Protein AF-A0A7V5PFH2-F1 (afdb_monomer_lite)

Sequence (153 aa):
MRHPNLPALLILLGTLFLPAIGQTENAPPTTELFLAKSLGIWRQGERFGYFQAFVWREGLEHA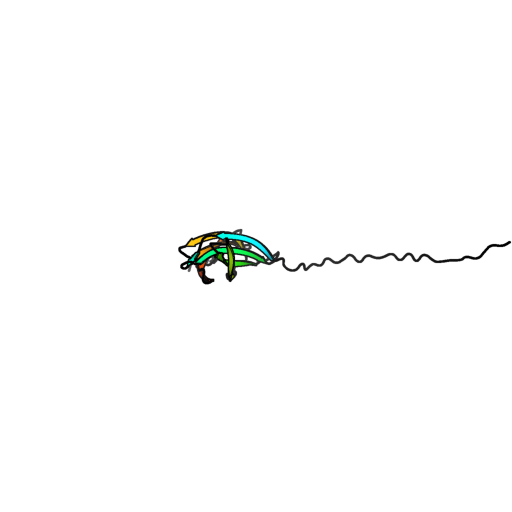RDRVEVHILEADAKTGERRLLRRVALPTPDIRGYVQDMDLRMIGNRLFLALDIEMKAMDGAVLREAWLIGPDGRKVRIQEARYRDLGELP

Secondary structure (DSSP, 8-state):
------------------------------EEEEEEEEEEEEEETTEEEEEEEEEEEE-SSS-EEEEEEEEEEE-TTT--EEEEEEEEEPPPSSSEEEEEEEEEEETTEEEEEEEEEETTTTT-EEEEEEEE-TT--EEEEE------TT---

pLDDT: mean 78.74, std 19.97, range [37.97, 97.62]

Radius of gyration: 29.16 Å; chains: 1; bounding box: 89×74×64 Å

Structure (mmCIF, N/CA/C/O backbone):
data_AF-A0A7V5PFH2-F1
#
_entry.id   AF-A0A7V5PFH2-F1
#
loop_
_atom_site.group_PDB
_atom_site.id
_atom_site.type_symbol
_atom_site.label_atom_id
_atom_site.label_alt_id
_atom_site.label_comp_id
_atom_site.label_asym_id
_atom_site.label_entity_id
_atom_site.label_seq_id
_atom_site.pdbx_PDB_ins_code
_atom_site.Cartn_x
_atom_site.Cartn_y
_atom_site.Cartn_z
_atom_site.occupancy
_atom_site.B_iso_or_equiv
_atom_site.auth_seq_id
_atom_site.auth_comp_id
_atom_site.auth_asym_id
_atom_site.auth_atom_id
_atom_site.pdbx_PDB_model_num
ATOM 1 N N . MET A 1 1 ? 72.276 56.513 31.431 1.00 39.34 1 MET A N 1
ATOM 2 C CA . MET A 1 1 ? 73.384 56.123 30.533 1.00 39.34 1 MET A CA 1
ATOM 3 C C . MET A 1 1 ? 73.041 54.785 29.889 1.00 39.34 1 MET A C 1
ATOM 5 O O . MET A 1 1 ? 72.757 53.858 30.627 1.00 39.34 1 MET A O 1
ATOM 9 N N . ARG A 1 2 ? 73.101 54.735 28.548 1.00 40.69 2 ARG A N 1
ATOM 10 C CA . ARG A 1 2 ? 73.248 53.553 27.668 1.00 40.69 2 ARG A CA 1
ATOM 11 C C . ARG A 1 2 ? 72.093 52.524 27.594 1.00 40.69 2 ARG A C 1
ATOM 13 O O . ARG A 1 2 ? 72.005 51.606 28.394 1.00 40.69 2 ARG A O 1
ATOM 20 N N . HIS A 1 3 ? 71.296 52.639 26.523 1.00 41.22 3 HIS A N 1
ATOM 21 C CA . HIS A 1 3 ? 70.891 51.496 25.675 1.00 41.22 3 HIS A CA 1
ATOM 22 C C . HIS A 1 3 ? 72.150 50.824 25.060 1.00 41.22 3 HIS A C 1
ATOM 24 O O . HIS A 1 3 ? 73.205 51.467 25.118 1.00 41.22 3 HIS A O 1
ATOM 30 N N . PRO A 1 4 ? 72.101 49.654 24.374 1.00 61.88 4 PRO A N 1
ATOM 31 C CA . PRO A 1 4 ? 70.964 48.794 23.986 1.00 61.88 4 PRO A CA 1
ATOM 32 C C . PRO A 1 4 ? 71.233 47.283 24.232 1.00 61.88 4 PRO A C 1
ATOM 34 O O . PRO A 1 4 ? 72.287 46.911 24.733 1.00 61.88 4 PRO A O 1
ATOM 37 N N . ASN A 1 5 ? 70.280 46.411 23.879 1.00 38.00 5 ASN A N 1
ATOM 38 C CA . ASN A 1 5 ? 70.502 45.249 22.994 1.00 38.00 5 ASN A CA 1
ATOM 39 C C . ASN A 1 5 ? 69.211 44.417 22.881 1.00 38.00 5 ASN A C 1
ATOM 41 O O . ASN A 1 5 ? 68.867 43.641 23.765 1.00 38.00 5 ASN A O 1
ATOM 45 N N . LEU A 1 6 ? 68.512 44.591 21.759 1.00 48.72 6 LEU A N 1
ATOM 46 C CA . LEU A 1 6 ? 67.734 43.536 21.100 1.00 48.72 6 LEU A CA 1
ATOM 47 C C . LEU A 1 6 ? 68.679 42.861 20.090 1.00 48.72 6 LEU A C 1
ATOM 49 O O . LEU A 1 6 ? 69.570 43.540 19.570 1.00 48.72 6 LEU A O 1
ATOM 53 N N . PRO A 1 7 ? 68.484 41.572 19.766 1.00 49.62 7 PRO A N 1
ATOM 54 C CA . PRO A 1 7 ? 67.811 41.349 18.488 1.00 49.62 7 PRO A CA 1
ATOM 55 C C . PRO A 1 7 ? 66.889 40.119 18.412 1.00 49.62 7 PRO A C 1
ATOM 57 O O . PRO A 1 7 ? 67.052 39.125 19.110 1.00 49.62 7 PRO A O 1
ATOM 60 N N . ALA A 1 8 ? 65.993 40.227 17.428 1.00 43.22 8 ALA A N 1
ATOM 61 C CA . ALA A 1 8 ? 65.495 39.171 16.550 1.00 43.22 8 ALA A CA 1
ATOM 62 C C . ALA A 1 8 ? 64.621 38.061 17.157 1.00 43.22 8 ALA A C 1
ATOM 64 O O . ALA A 1 8 ? 65.104 37.002 17.545 1.00 43.22 8 ALA A O 1
ATOM 65 N N . LEU A 1 9 ? 63.300 38.239 17.042 1.00 38.44 9 LEU A N 1
ATOM 66 C CA . LEU A 1 9 ? 62.398 37.109 16.831 1.00 38.44 9 LEU A CA 1
ATOM 67 C C . LEU A 1 9 ? 61.890 37.156 15.385 1.00 38.44 9 LEU A C 1
ATOM 69 O O . LEU A 1 9 ? 61.158 38.062 14.988 1.00 38.44 9 LEU A O 1
ATOM 73 N N . LEU A 1 10 ? 62.370 36.196 14.599 1.00 41.38 10 LEU A N 1
ATOM 74 C CA . LEU A 1 10 ? 62.018 35.940 13.208 1.00 41.38 10 LEU A CA 1
ATOM 75 C C . LEU A 1 10 ? 60.535 35.534 13.125 1.00 41.38 10 LEU A C 1
ATOM 77 O O . LEU A 1 10 ? 60.130 34.548 13.737 1.00 41.38 10 LEU A O 1
ATOM 81 N N . ILE A 1 11 ? 59.732 36.267 12.353 1.00 47.69 11 ILE A N 1
ATOM 82 C CA . ILE A 1 11 ? 58.366 35.861 12.005 1.00 47.69 11 ILE A CA 1
ATOM 83 C C . ILE A 1 11 ? 58.472 34.837 10.872 1.00 47.69 11 ILE A C 1
ATOM 85 O O . ILE A 1 11 ? 58.832 35.176 9.745 1.00 47.69 11 ILE A O 1
ATOM 89 N N . LEU A 1 12 ? 58.184 33.573 11.180 1.00 40.78 12 LEU A N 1
ATOM 90 C CA . LEU A 1 12 ? 58.032 32.512 10.189 1.00 40.78 12 LEU A CA 1
ATOM 91 C C . LEU A 1 12 ? 56.709 32.721 9.435 1.00 40.78 12 LEU A C 1
ATOM 93 O O . LEU A 1 12 ? 55.626 32.510 9.979 1.00 40.78 12 LEU A O 1
ATOM 97 N N . LEU A 1 13 ? 56.810 33.131 8.169 1.00 46.53 13 LEU A N 1
ATOM 98 C CA . LEU A 1 13 ? 55.741 33.010 7.179 1.00 46.53 13 LEU A CA 1
ATOM 99 C C . LEU A 1 13 ? 55.519 31.521 6.880 1.00 46.53 13 LEU A C 1
ATOM 101 O O . LEU A 1 13 ? 56.216 30.923 6.064 1.00 46.53 13 LEU A O 1
ATOM 105 N N . GLY A 1 14 ? 54.547 30.919 7.560 1.00 37.97 14 GLY A N 1
ATOM 106 C CA . GLY A 1 14 ? 53.978 29.631 7.183 1.00 37.97 14 GLY A CA 1
ATOM 107 C C . GLY A 1 14 ? 52.763 29.849 6.291 1.00 37.97 14 GLY A C 1
ATOM 108 O O . GLY A 1 14 ? 51.662 30.069 6.788 1.00 37.97 14 GLY A O 1
ATOM 109 N N . THR A 1 15 ? 52.952 29.797 4.974 1.00 47.81 15 THR A N 1
ATOM 110 C CA . THR A 1 15 ? 51.871 29.607 3.998 1.00 47.81 15 THR A CA 1
ATOM 111 C C . THR A 1 15 ? 51.122 28.319 4.327 1.00 47.81 15 THR A C 1
ATOM 113 O O . THR A 1 15 ? 51.610 27.223 4.052 1.00 47.81 15 THR A O 1
ATOM 116 N N . LEU A 1 16 ? 49.931 28.442 4.912 1.00 41.81 16 LEU A N 1
ATOM 117 C CA . LEU A 1 16 ? 48.981 27.341 4.997 1.00 41.81 16 LEU A CA 1
ATOM 118 C C . LEU A 1 16 ? 48.402 27.107 3.599 1.00 41.81 16 LEU A C 1
ATOM 120 O O . LEU A 1 16 ? 47.464 27.774 3.168 1.00 41.81 16 LEU A O 1
ATOM 124 N N . PHE A 1 17 ? 48.994 26.149 2.889 1.00 46.53 17 PHE A N 1
ATOM 125 C CA . PHE A 1 17 ? 48.300 25.388 1.860 1.00 46.53 17 PHE A CA 1
ATOM 126 C C . PHE A 1 17 ? 47.065 24.758 2.515 1.00 46.53 17 PHE A C 1
ATOM 128 O O . PHE A 1 17 ? 47.184 23.818 3.297 1.00 46.53 17 PHE A O 1
ATOM 135 N N . LEU A 1 18 ? 45.879 25.288 2.221 1.00 43.66 18 LEU A N 1
ATOM 136 C CA . LEU A 1 18 ? 44.641 24.545 2.418 1.00 43.66 18 LEU A CA 1
ATOM 137 C C . LEU A 1 18 ? 44.608 23.464 1.328 1.00 43.66 18 LEU A C 1
ATOM 139 O O . LEU A 1 18 ? 44.549 23.823 0.149 1.00 43.66 18 LEU A O 1
ATOM 143 N N . PRO A 1 19 ? 44.666 22.160 1.655 1.00 41.00 19 PRO A N 1
ATOM 144 C CA . PRO A 1 19 ? 44.291 21.159 0.675 1.00 41.00 19 PRO A CA 1
ATOM 145 C C . PRO A 1 19 ? 42.816 21.396 0.345 1.00 41.00 19 PRO A C 1
ATOM 147 O O . PRO A 1 19 ? 41.989 21.547 1.247 1.00 41.00 19 PRO A O 1
ATOM 150 N N . ALA A 1 20 ? 42.501 21.474 -0.949 1.00 49.53 20 ALA A N 1
ATOM 151 C CA . ALA A 1 20 ? 41.131 21.439 -1.428 1.00 49.53 20 ALA A CA 1
ATOM 152 C C . ALA A 1 20 ? 40.447 20.226 -0.785 1.00 49.53 20 ALA A C 1
ATOM 154 O O . ALA A 1 20 ? 40.832 19.082 -1.031 1.00 49.53 20 ALA A O 1
ATOM 155 N N . ILE A 1 21 ? 39.499 20.495 0.114 1.00 52.44 21 ILE A N 1
ATOM 156 C CA . ILE A 1 21 ? 38.689 19.461 0.748 1.00 52.44 21 ILE A CA 1
ATOM 157 C C . ILE A 1 21 ? 37.972 18.738 -0.385 1.00 52.44 21 ILE A C 1
ATOM 159 O O . ILE A 1 21 ? 37.351 19.366 -1.243 1.00 52.44 21 ILE A O 1
ATOM 163 N N . GLY A 1 22 ? 38.187 17.426 -0.416 1.00 39.72 22 GLY A N 1
ATOM 164 C CA . GLY A 1 22 ? 37.890 16.570 -1.545 1.00 39.72 22 GLY A CA 1
ATOM 165 C C . GLY A 1 22 ? 36.451 16.673 -2.024 1.00 39.72 22 GLY A C 1
ATOM 166 O O . GLY A 1 22 ? 35.514 16.860 -1.249 1.00 39.72 22 GLY A O 1
ATOM 167 N N . GLN A 1 23 ? 36.288 16.454 -3.324 1.00 43.59 23 GLN A N 1
ATOM 168 C CA . GLN A 1 23 ? 35.058 15.874 -3.828 1.00 43.59 23 GLN A CA 1
ATOM 169 C C . GLN A 1 23 ? 34.909 14.499 -3.174 1.00 43.59 23 GLN A C 1
ATOM 171 O O . GLN A 1 23 ? 35.478 13.509 -3.625 1.00 43.59 23 GLN A O 1
ATOM 176 N N . THR A 1 24 ? 34.164 14.434 -2.076 1.00 40.84 24 THR A N 1
ATOM 177 C CA . THR A 1 24 ? 33.522 13.196 -1.654 1.00 40.84 24 THR A CA 1
ATOM 178 C C . THR A 1 24 ? 32.378 12.912 -2.626 1.00 40.84 24 THR A C 1
ATOM 180 O O . THR A 1 24 ? 31.203 13.095 -2.316 1.00 40.84 24 THR A O 1
ATOM 183 N N . GLU A 1 25 ? 32.724 12.451 -3.830 1.00 52.44 25 GLU A N 1
ATOM 184 C CA . GLU A 1 25 ? 31.852 11.548 -4.577 1.00 52.44 25 GLU A CA 1
ATOM 185 C C . GLU A 1 25 ? 31.695 10.297 -3.719 1.00 52.44 25 GLU A C 1
ATOM 187 O O . GLU A 1 25 ? 32.605 9.479 -3.639 1.00 52.44 25 GLU A O 1
ATOM 192 N N . ASN A 1 26 ? 30.612 10.265 -2.947 1.00 52.03 26 ASN A N 1
ATOM 193 C CA . ASN A 1 26 ? 29.901 9.108 -2.397 1.00 52.03 26 ASN A CA 1
ATOM 194 C C . ASN A 1 26 ? 29.022 9.624 -1.251 1.00 52.03 26 ASN A C 1
ATOM 196 O O . ASN A 1 26 ? 29.158 9.220 -0.094 1.00 52.03 26 ASN A O 1
ATOM 200 N N . ALA A 1 27 ? 28.119 10.561 -1.562 1.00 43.94 27 ALA A N 1
ATOM 201 C CA . ALA A 1 27 ? 26.959 10.741 -0.702 1.00 43.94 27 ALA A CA 1
ATOM 202 C C . ALA A 1 27 ? 26.227 9.385 -0.654 1.00 43.94 27 ALA A C 1
ATOM 204 O O . ALA A 1 27 ? 26.034 8.776 -1.712 1.00 43.94 27 ALA A O 1
ATOM 205 N N . PRO A 1 28 ? 25.869 8.862 0.533 1.00 50.72 28 PRO A N 1
ATOM 206 C CA . PRO A 1 28 ? 25.109 7.622 0.610 1.00 50.72 28 PRO A CA 1
ATOM 207 C C . PRO A 1 28 ? 23.823 7.781 -0.210 1.00 50.72 28 PRO A C 1
ATOM 209 O O . PRO A 1 28 ? 23.274 8.887 -0.236 1.00 50.72 28 PRO A O 1
ATOM 212 N N . PRO A 1 29 ? 23.331 6.722 -0.877 1.00 57.09 29 PRO A N 1
ATOM 213 C CA . PRO A 1 29 ? 22.090 6.805 -1.634 1.00 57.09 29 PRO A CA 1
ATOM 214 C C . PRO A 1 29 ? 20.989 7.328 -0.712 1.00 57.09 29 PRO A C 1
ATOM 216 O O . PRO A 1 29 ? 20.615 6.689 0.275 1.00 57.09 29 PRO A O 1
ATOM 219 N N . THR A 1 30 ? 20.510 8.535 -0.998 1.00 68.19 30 THR A N 1
ATOM 220 C CA . THR A 1 30 ? 19.458 9.176 -0.220 1.00 68.19 30 THR A CA 1
ATOM 221 C C . THR A 1 30 ? 18.170 8.401 -0.451 1.00 68.19 30 THR A C 1
ATOM 223 O O . THR A 1 30 ? 17.708 8.274 -1.582 1.00 68.19 30 THR A O 1
ATOM 226 N N . THR A 1 31 ? 17.619 7.831 0.622 1.00 78.94 31 THR A N 1
ATOM 227 C CA . THR A 1 31 ? 16.257 7.293 0.608 1.00 78.94 31 THR A CA 1
ATOM 228 C C . THR A 1 31 ? 15.307 8.445 0.882 1.00 78.94 31 THR A C 1
ATOM 230 O O . THR A 1 31 ? 15.324 9.007 1.977 1.00 78.94 31 THR A O 1
ATOM 233 N N . GLU A 1 32 ? 14.488 8.799 -0.099 1.00 85.62 32 GLU A N 1
ATOM 234 C CA . GLU A 1 32 ? 13.538 9.905 0.009 1.00 85.62 32 GLU A CA 1
ATOM 235 C C . GLU A 1 32 ? 12.102 9.377 -0.009 1.00 85.62 32 GLU A C 1
ATOM 237 O O . GLU A 1 32 ? 11.772 8.462 -0.769 1.00 85.62 32 GLU A O 1
ATOM 242 N N . LEU A 1 33 ? 11.233 9.937 0.838 1.00 87.94 33 LEU A N 1
ATOM 243 C CA . LEU A 1 33 ? 9.799 9.682 0.738 1.00 87.94 33 LEU A CA 1
ATOM 244 C C . LEU A 1 33 ? 9.265 10.412 -0.495 1.00 87.94 33 LEU A C 1
ATOM 246 O O . LEU A 1 33 ? 9.158 11.633 -0.485 1.00 87.94 33 LEU A O 1
ATOM 250 N N . PHE A 1 34 ? 8.901 9.661 -1.528 1.00 88.69 34 PHE A N 1
ATOM 251 C CA . PHE A 1 34 ? 8.444 10.225 -2.793 1.00 88.69 34 PHE A CA 1
ATOM 252 C C . PHE A 1 34 ? 6.929 10.463 -2.802 1.00 88.69 34 PHE A C 1
ATOM 254 O O . PHE A 1 34 ? 6.467 11.550 -3.137 1.00 88.69 34 PHE A O 1
ATOM 261 N N . LEU A 1 35 ? 6.140 9.463 -2.398 1.00 90.69 35 LEU A N 1
ATOM 262 C CA . LEU A 1 35 ? 4.681 9.575 -2.333 1.00 90.69 35 LEU A CA 1
ATOM 263 C C . LEU A 1 35 ? 4.145 8.955 -1.046 1.00 90.69 35 LEU A C 1
ATOM 265 O O . LEU A 1 35 ? 4.586 7.888 -0.621 1.00 90.69 35 LEU A O 1
ATOM 269 N N . ALA A 1 36 ? 3.131 9.591 -0.465 1.00 94.75 36 ALA A N 1
ATOM 270 C CA . ALA A 1 36 ? 2.381 9.055 0.661 1.00 94.75 36 ALA A CA 1
ATOM 271 C C . ALA A 1 36 ? 0.886 9.320 0.472 1.00 94.75 36 ALA A C 1
ATOM 273 O O . ALA A 1 36 ? 0.478 10.461 0.252 1.00 94.75 36 ALA A O 1
ATOM 274 N N . LYS A 1 37 ? 0.058 8.278 0.582 1.00 94.50 37 LYS A N 1
ATOM 275 C CA . LYS A 1 37 ? -1.406 8.406 0.582 1.00 94.50 37 LYS A CA 1
ATOM 276 C C . LYS A 1 37 ? -2.003 7.601 1.730 1.00 94.50 37 LYS A C 1
ATOM 278 O O . LYS A 1 37 ? -1.555 6.503 2.045 1.00 94.50 37 LYS A O 1
ATOM 283 N N . SER A 1 38 ? -3.033 8.152 2.361 1.00 92.44 38 SER A N 1
ATOM 284 C CA . SER A 1 38 ? -3.806 7.484 3.409 1.00 92.44 38 SER A CA 1
ATOM 285 C C . SER A 1 38 ? -5.212 7.245 2.894 1.00 92.44 38 SER A C 1
ATOM 287 O O . SER A 1 38 ? -5.802 8.152 2.310 1.00 92.44 38 SER A O 1
ATOM 289 N N . LEU A 1 39 ? -5.776 6.064 3.145 1.00 87.19 39 LEU A N 1
ATOM 290 C CA . LEU A 1 39 ? -7.155 5.796 2.762 1.00 87.19 39 LEU A CA 1
ATOM 291 C C . LEU A 1 39 ? -7.890 4.884 3.735 1.00 87.19 39 LEU A C 1
ATOM 293 O O . LEU A 1 39 ? -7.375 3.851 4.163 1.00 87.19 39 LEU A O 1
ATOM 297 N N . GLY A 1 40 ? -9.163 5.243 3.922 1.00 77.94 40 GLY A N 1
ATOM 298 C CA . GLY A 1 40 ? -10.234 4.308 4.230 1.00 77.94 40 GLY A CA 1
ATOM 299 C C . GLY A 1 40 ? -10.250 3.848 5.675 1.00 77.94 40 GLY A C 1
ATOM 300 O O . GLY A 1 40 ? -9.274 3.994 6.402 1.00 77.94 40 GLY A O 1
ATOM 301 N N . ILE A 1 41 ? -11.388 3.290 6.079 1.00 87.75 41 ILE A N 1
ATOM 302 C CA . ILE A 1 41 ? -11.546 2.677 7.392 1.00 87.75 41 ILE A CA 1
ATOM 303 C C . ILE A 1 41 ? -11.693 1.171 7.192 1.00 87.75 41 ILE A C 1
ATOM 305 O O . ILE A 1 41 ? -12.665 0.732 6.577 1.00 87.75 41 ILE A O 1
ATOM 309 N N . TRP A 1 42 ? -10.758 0.378 7.712 1.00 94.69 42 TRP A N 1
ATOM 310 C CA . TRP A 1 42 ? -10.989 -1.053 7.916 1.00 94.69 42 TRP A CA 1
ATOM 311 C C . TRP A 1 42 ? -11.697 -1.269 9.256 1.00 94.69 42 TRP A C 1
ATOM 313 O O . TRP A 1 42 ? -11.510 -0.488 10.186 1.00 94.69 42 TRP A O 1
ATOM 323 N N . ARG A 1 43 ? -12.523 -2.314 9.363 1.00 94.00 43 ARG A N 1
ATOM 324 C CA . ARG A 1 43 ? -13.277 -2.679 10.575 1.00 94.00 43 ARG A CA 1
ATOM 325 C C . ARG A 1 43 ? -13.215 -4.182 10.848 1.00 94.00 43 ARG A C 1
ATOM 327 O O . ARG A 1 43 ? -13.355 -4.985 9.931 1.00 94.00 43 ARG A O 1
ATOM 334 N N . GLN A 1 44 ? -13.020 -4.580 12.100 1.00 92.31 44 GLN A N 1
ATOM 335 C CA . GLN A 1 44 ? -13.036 -5.970 12.567 1.00 92.31 44 GLN A CA 1
ATOM 336 C C . GLN A 1 44 ? -13.683 -6.038 13.955 1.00 92.31 44 GLN A C 1
ATOM 338 O O . GLN A 1 44 ? -13.018 -5.835 14.973 1.00 92.31 44 GLN A O 1
ATOM 343 N N . GLY A 1 45 ? -14.991 -6.307 13.991 1.00 90.44 45 GLY A N 1
ATOM 344 C CA . GLY A 1 45 ? -15.785 -6.128 15.209 1.00 90.44 45 GLY A CA 1
ATOM 345 C C . GLY A 1 45 ? -15.739 -4.664 15.653 1.00 90.44 45 GLY A C 1
ATOM 346 O O . GLY A 1 45 ? -15.926 -3.770 14.830 1.00 90.44 45 GLY A O 1
ATOM 347 N N . GLU A 1 46 ? -15.403 -4.433 16.920 1.00 90.75 46 GLU A N 1
ATOM 348 C CA . GLU A 1 46 ? -15.246 -3.092 17.509 1.00 90.75 46 GLU A CA 1
ATOM 349 C C . GLU A 1 46 ? -13.943 -2.381 17.102 1.00 90.75 46 GLU A C 1
ATOM 351 O O . GLU A 1 46 ? -13.756 -1.196 17.369 1.00 90.75 46 GLU A O 1
ATOM 356 N N . ARG A 1 47 ? -13.009 -3.096 16.465 1.00 92.56 47 ARG A N 1
ATOM 357 C CA . ARG A 1 47 ? -11.711 -2.543 16.065 1.00 92.56 47 ARG A CA 1
ATOM 358 C C . ARG A 1 47 ? -11.831 -1.881 14.705 1.00 92.56 47 ARG A C 1
ATOM 360 O O . ARG A 1 47 ? -12.439 -2.441 13.792 1.00 92.56 47 ARG A O 1
ATOM 367 N N . PHE A 1 48 ? -11.193 -0.733 14.532 1.00 94.75 48 PHE A N 1
ATOM 368 C CA . PHE A 1 48 ? -11.118 -0.068 13.240 1.00 94.75 48 PHE A CA 1
ATOM 369 C C . PHE A 1 48 ? -9.795 0.665 13.076 1.00 94.75 48 PHE A 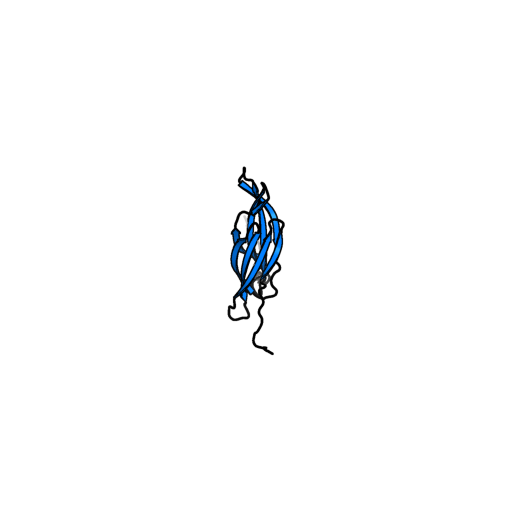C 1
ATOM 371 O O . PHE A 1 48 ? -9.042 0.868 14.031 1.00 94.75 48 PHE A O 1
ATOM 378 N N . GLY A 1 49 ? -9.511 1.078 11.851 1.00 95.25 49 GLY A N 1
ATOM 379 C CA . GLY A 1 49 ? -8.297 1.815 11.583 1.00 95.25 49 GLY A CA 1
ATOM 380 C C . GLY A 1 49 ? -8.122 2.157 10.119 1.00 95.25 49 GLY A C 1
ATOM 381 O O . GLY A 1 49 ? -9.069 2.076 9.346 1.00 95.25 49 GLY A O 1
ATOM 382 N N . TYR A 1 50 ? -6.907 2.540 9.747 1.00 95.62 50 TYR A N 1
ATOM 383 C CA . TYR A 1 50 ? -6.593 3.113 8.443 1.00 95.62 50 TYR A CA 1
ATOM 384 C C . TYR A 1 50 ? -5.459 2.356 7.764 1.00 95.62 50 TYR A C 1
ATOM 386 O O . TYR A 1 50 ? -4.644 1.701 8.424 1.00 95.62 50 TYR A O 1
ATOM 394 N N . PHE A 1 51 ? -5.381 2.501 6.445 1.00 96.88 51 PHE A N 1
ATOM 395 C CA . PHE A 1 51 ? -4.186 2.156 5.692 1.00 96.88 51 PHE A CA 1
ATOM 396 C C . PHE A 1 51 ? -3.445 3.421 5.261 1.00 96.88 51 PHE A C 1
ATOM 398 O O . PHE A 1 51 ? -4.064 4.416 4.873 1.00 96.88 51 PHE A O 1
ATOM 405 N N . GLN A 1 52 ? -2.118 3.364 5.292 1.00 97.00 52 GLN A N 1
ATOM 406 C CA . GLN A 1 52 ? -1.237 4.375 4.714 1.00 97.00 52 GLN A CA 1
ATOM 407 C C . GLN A 1 52 ? -0.240 3.690 3.791 1.00 97.00 52 GLN A C 1
ATOM 409 O O . GLN A 1 52 ? 0.428 2.756 4.213 1.00 97.00 52 GLN A O 1
ATOM 414 N N . ALA A 1 53 ? -0.154 4.121 2.542 1.00 96.06 53 ALA A N 1
ATOM 415 C CA . ALA A 1 53 ? 0.808 3.623 1.573 1.00 96.06 53 ALA A CA 1
ATOM 416 C C . ALA A 1 53 ? 1.906 4.666 1.359 1.00 96.06 53 ALA A C 1
ATOM 418 O O . ALA A 1 53 ? 1.621 5.857 1.216 1.00 96.06 53 ALA A O 1
ATOM 419 N N . PHE A 1 54 ? 3.148 4.200 1.328 1.00 95.31 54 PHE A N 1
ATOM 420 C CA . PHE A 1 54 ? 4.353 4.994 1.159 1.00 95.31 54 PHE A CA 1
ATOM 421 C C . PHE A 1 54 ? 5.171 4.426 0.010 1.00 95.31 54 PHE A C 1
ATOM 423 O O . PHE A 1 54 ? 5.346 3.211 -0.092 1.00 95.31 54 PHE A O 1
ATOM 430 N N . VAL A 1 55 ? 5.707 5.311 -0.817 1.00 92.88 55 VAL A N 1
ATOM 431 C CA . VAL A 1 55 ? 6.687 4.993 -1.848 1.00 92.88 55 VAL A CA 1
ATOM 432 C C . VAL A 1 55 ? 7.967 5.727 -1.493 1.00 92.88 55 VAL A C 1
ATOM 434 O O . VAL A 1 55 ? 7.985 6.954 -1.409 1.00 92.88 55 VAL A O 1
ATOM 437 N N . TRP A 1 56 ? 9.027 4.962 -1.281 1.00 90.94 56 TRP A N 1
ATOM 438 C CA . TRP A 1 56 ? 10.365 5.458 -1.003 1.00 90.94 56 TRP A CA 1
ATOM 439 C C . TRP A 1 56 ? 11.218 5.287 -2.248 1.00 90.94 56 TRP A C 1
ATOM 441 O O . TRP A 1 56 ? 11.280 4.184 -2.786 1.00 90.94 56 TRP A O 1
ATOM 451 N N . ARG A 1 57 ? 11.887 6.349 -2.683 1.00 87.19 57 ARG A N 1
ATOM 452 C CA . ARG A 1 57 ? 12.848 6.286 -3.780 1.00 87.19 57 ARG A CA 1
ATOM 453 C C . ARG A 1 57 ? 14.236 6.027 -3.220 1.00 87.19 57 ARG A C 1
ATOM 455 O O . ARG A 1 57 ? 14.700 6.782 -2.367 1.00 87.19 57 ARG A O 1
ATOM 462 N N . GLU A 1 58 ? 14.881 4.961 -3.680 1.00 80.38 58 GLU A N 1
ATOM 463 C CA . GLU A 1 58 ? 16.227 4.583 -3.244 1.00 80.38 58 GLU A CA 1
ATOM 464 C C . GLU A 1 58 ? 17.242 4.810 -4.378 1.00 80.38 58 GLU A C 1
ATOM 466 O O . GLU A 1 58 ? 17.256 4.051 -5.347 1.00 80.38 58 GLU A O 1
ATOM 471 N N . GLY A 1 59 ? 18.110 5.824 -4.246 1.00 70.25 59 GLY A N 1
ATOM 472 C CA . GLY A 1 59 ? 19.191 6.145 -5.198 1.00 70.25 59 GLY A CA 1
ATOM 473 C C . GLY A 1 59 ? 18.890 7.318 -6.150 1.00 70.25 59 GLY A C 1
ATOM 474 O O . GLY A 1 59 ? 17.772 7.824 -6.186 1.00 70.25 59 GLY A O 1
ATOM 475 N N . LEU A 1 60 ? 19.900 7.756 -6.917 1.00 64.12 60 LEU A N 1
ATOM 476 C CA . LEU A 1 60 ? 19.805 8.880 -7.874 1.00 64.12 60 LEU A CA 1
ATOM 477 C C . LEU A 1 60 ? 19.696 8.417 -9.343 1.00 64.12 60 LEU A C 1
ATOM 479 O O . LEU A 1 60 ? 18.912 8.977 -10.105 1.00 64.12 60 LEU A O 1
ATOM 483 N N . GLU A 1 61 ? 20.414 7.357 -9.729 1.00 53.06 61 GLU A N 1
ATOM 484 C CA . GLU A 1 61 ? 20.369 6.735 -11.061 1.00 53.06 61 GLU A CA 1
ATOM 485 C C . GLU A 1 61 ? 20.121 5.222 -10.914 1.00 53.06 61 GLU A C 1
ATOM 487 O O . GLU A 1 61 ? 20.680 4.582 -10.028 1.00 53.06 61 GLU A O 1
ATOM 492 N N . HIS A 1 62 ? 19.239 4.643 -11.740 1.00 55.78 62 HIS A N 1
ATOM 493 C CA . HIS A 1 62 ? 18.711 3.266 -11.593 1.00 55.78 62 HIS A CA 1
ATOM 494 C C . HIS A 1 62 ? 17.928 2.986 -10.301 1.00 55.78 62 HIS A C 1
ATOM 496 O O . HIS A 1 62 ? 17.817 1.829 -9.881 1.00 55.78 62 HIS A O 1
ATOM 502 N N . ALA A 1 63 ? 17.387 4.033 -9.682 1.00 61.41 63 ALA A N 1
ATOM 503 C CA . ALA A 1 63 ? 16.703 3.921 -8.413 1.00 61.41 63 ALA A CA 1
ATOM 504 C C . ALA A 1 63 ? 15.505 2.965 -8.481 1.00 61.41 63 ALA A C 1
ATOM 506 O O . ALA A 1 63 ? 14.789 2.874 -9.482 1.00 61.41 63 ALA A O 1
ATOM 507 N N . ARG A 1 64 ? 15.347 2.196 -7.403 1.00 73.50 64 ARG A N 1
ATOM 508 C CA . ARG A 1 64 ? 14.231 1.274 -7.209 1.00 73.50 64 ARG A CA 1
ATOM 509 C C . ARG A 1 64 ? 13.289 1.908 -6.206 1.00 73.50 64 ARG A C 1
ATOM 511 O O . ARG A 1 64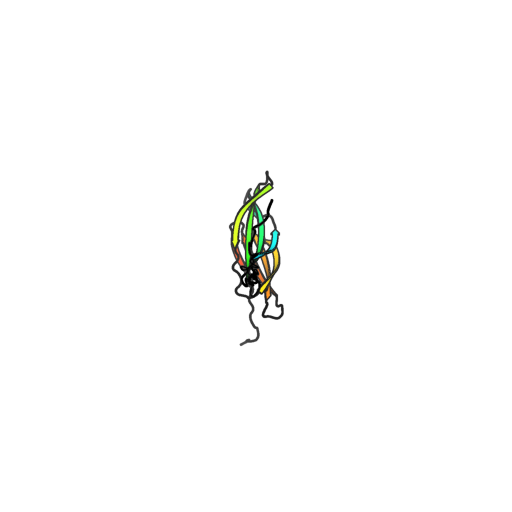 ? 13.712 2.300 -5.120 1.00 73.50 64 ARG A O 1
ATOM 518 N N . ASP A 1 65 ? 12.018 1.992 -6.565 1.00 86.25 65 ASP A N 1
ATOM 519 C CA . ASP A 1 65 ? 11.011 2.439 -5.619 1.00 86.25 65 ASP A CA 1
ATOM 520 C C . ASP A 1 65 ? 10.631 1.271 -4.693 1.00 86.25 65 ASP A C 1
ATOM 522 O O . ASP A 1 65 ? 10.286 0.165 -5.127 1.00 86.25 65 ASP A O 1
ATOM 526 N N . ARG A 1 66 ? 10.711 1.512 -3.385 1.00 89.00 66 ARG A N 1
ATOM 527 C CA . ARG A 1 66 ? 10.250 0.599 -2.340 1.00 89.00 66 ARG A CA 1
ATOM 528 C C . ARG A 1 66 ? 8.876 1.042 -1.871 1.00 89.00 66 ARG A C 1
ATOM 530 O O . ARG A 1 66 ? 8.714 2.152 -1.367 1.00 89.00 66 ARG A O 1
ATOM 537 N N . VAL A 1 67 ? 7.896 0.149 -1.965 1.00 92.25 67 VAL A N 1
ATOM 538 C CA . VAL A 1 67 ? 6.523 0.440 -1.542 1.00 92.25 67 VAL A CA 1
ATOM 539 C C . VAL A 1 67 ? 6.215 -0.256 -0.224 1.00 92.25 67 VAL A C 1
ATOM 541 O O . VAL A 1 67 ? 6.453 -1.452 -0.058 1.00 92.25 67 VAL A O 1
ATOM 544 N N . GLU A 1 68 ? 5.668 0.492 0.725 1.00 95.31 68 GLU A N 1
ATOM 545 C CA . GLU A 1 68 ? 5.300 -0.005 2.045 1.00 95.31 68 GLU A CA 1
ATOM 546 C C . GLU A 1 68 ? 3.889 0.445 2.414 1.00 95.31 68 GLU A C 1
ATOM 548 O O . GLU A 1 68 ? 3.530 1.605 2.240 1.00 95.31 68 GLU A O 1
ATOM 553 N N . VAL A 1 69 ? 3.089 -0.465 2.965 1.00 96.62 69 VAL A N 1
ATOM 554 C CA . VAL A 1 69 ? 1.763 -0.152 3.501 1.00 96.62 69 VAL A CA 1
ATOM 555 C C . VAL A 1 69 ? 1.758 -0.327 5.011 1.00 96.62 69 VAL A C 1
ATOM 557 O O . VAL A 1 69 ? 2.043 -1.404 5.533 1.00 96.62 69 VAL A O 1
ATOM 560 N N . HIS A 1 70 ? 1.423 0.735 5.730 1.00 97.50 70 HIS A N 1
ATOM 561 C CA . HIS A 1 70 ? 1.189 0.726 7.165 1.00 97.50 70 HIS A CA 1
ATOM 562 C C . HIS A 1 70 ? -0.285 0.476 7.437 1.00 97.50 70 HIS A C 1
ATOM 564 O O . HIS A 1 70 ? -1.166 1.116 6.863 1.00 97.50 70 HIS A O 1
ATOM 570 N N . ILE A 1 71 ? -0.536 -0.446 8.355 1.00 97.06 71 ILE A N 1
ATOM 571 C CA . ILE A 1 71 ? -1.861 -0.753 8.876 1.00 97.06 71 ILE A CA 1
ATOM 572 C C . ILE A 1 71 ? -1.910 -0.181 10.283 1.00 97.06 71 ILE A C 1
ATOM 574 O O . ILE A 1 71 ? -1.151 -0.602 11.159 1.00 97.06 71 ILE A O 1
ATOM 578 N N . LEU A 1 72 ? -2.779 0.800 10.485 1.00 96.69 72 LEU A N 1
ATOM 579 C CA . LEU A 1 72 ? -2.916 1.540 11.733 1.00 96.69 72 LEU A CA 1
ATOM 580 C C . LEU A 1 72 ? -4.253 1.198 12.360 1.00 96.69 72 LEU A C 1
ATOM 582 O O . LEU A 1 72 ? -5.254 1.210 11.656 1.00 96.69 72 LEU A O 1
ATOM 586 N N . GLU A 1 73 ? -4.279 0.949 13.659 1.00 96.19 73 GLU A N 1
ATOM 587 C CA . GLU A 1 73 ? -5.495 0.909 14.470 1.00 96.19 73 GLU A CA 1
ATOM 588 C C . GLU A 1 73 ? -5.758 2.287 15.059 1.00 96.19 73 GLU A C 1
ATOM 590 O O . GLU A 1 73 ? -4.814 2.991 15.420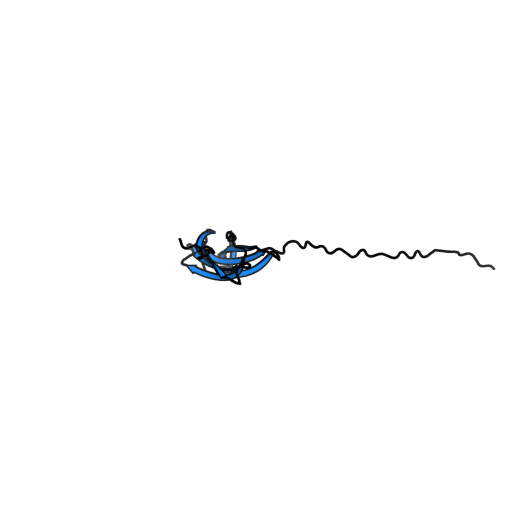 1.00 96.19 73 GLU A O 1
ATOM 595 N N . ALA A 1 74 ? -7.026 2.664 15.151 1.00 94.75 74 ALA A N 1
ATOM 596 C CA . ALA A 1 74 ? -7.442 3.912 15.759 1.00 94.75 74 ALA A CA 1
ATOM 597 C C . ALA A 1 74 ? -8.219 3.645 17.045 1.00 94.75 74 ALA A C 1
ATOM 599 O O . ALA A 1 74 ? -9.101 2.787 17.083 1.00 94.75 74 ALA A O 1
ATOM 600 N N . ASP A 1 75 ? -7.906 4.405 18.086 1.00 92.00 75 ASP A N 1
ATOM 601 C CA . ASP A 1 75 ? -8.715 4.444 19.296 1.00 92.00 75 ASP A CA 1
ATOM 602 C C . ASP A 1 75 ? -9.883 5.423 19.087 1.00 92.00 75 ASP A C 1
ATOM 604 O O . ASP A 1 75 ? -9.681 6.601 18.791 1.00 92.00 75 ASP A O 1
ATOM 608 N N . ALA A 1 76 ? -11.125 4.941 19.214 1.00 85.62 76 ALA A N 1
ATOM 609 C CA . ALA A 1 76 ? -12.322 5.770 19.027 1.00 85.62 76 ALA A CA 1
ATOM 610 C C . ALA A 1 76 ? -12.476 6.879 20.077 1.00 85.62 76 ALA A C 1
ATOM 612 O O . ALA A 1 76 ? -13.139 7.878 19.807 1.00 85.62 76 ALA A O 1
ATOM 613 N N . LYS A 1 77 ? -11.929 6.689 21.280 1.00 87.38 77 LYS A N 1
ATOM 614 C CA . LYS A 1 77 ? -12.096 7.599 22.416 1.00 87.38 77 LYS A CA 1
ATOM 615 C C . LYS A 1 77 ? -11.020 8.675 22.428 1.00 87.38 77 LYS A C 1
ATOM 617 O O . LYS A 1 77 ? -11.332 9.826 22.713 1.00 87.38 77 LYS A O 1
ATOM 622 N N . THR A 1 78 ? -9.775 8.304 22.139 1.00 89.06 78 THR A N 1
ATOM 623 C CA . THR A 1 78 ? -8.629 9.227 22.193 1.00 89.06 78 THR A CA 1
ATOM 624 C C . THR A 1 78 ? -8.246 9.783 20.822 1.00 89.06 78 THR A C 1
ATOM 626 O O . THR A 1 78 ? -7.574 10.807 20.744 1.00 89.06 78 THR A O 1
ATOM 629 N N . GLY A 1 79 ? -8.664 9.133 19.730 1.00 83.75 79 GLY A N 1
ATOM 630 C CA . GLY A 1 79 ? -8.246 9.477 18.368 1.00 83.75 79 GLY A CA 1
ATOM 631 C C . GLY A 1 79 ? -6.798 9.086 18.050 1.00 83.75 79 GLY A C 1
ATOM 632 O O . GLY A 1 79 ? -6.325 9.340 16.937 1.00 83.75 79 GLY A O 1
ATOM 633 N N . GLU A 1 80 ? -6.093 8.463 18.998 1.00 91.75 80 GLU A N 1
ATOM 634 C CA . GLU A 1 80 ? -4.722 8.007 18.810 1.00 91.75 80 GLU A CA 1
ATOM 635 C C . GLU A 1 80 ? -4.649 6.898 17.761 1.00 91.75 80 GLU A C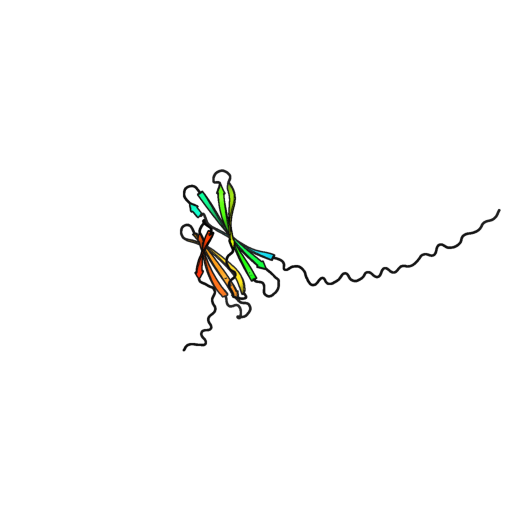 1
ATOM 637 O O . GLU A 1 80 ? -5.562 6.084 17.598 1.00 91.75 80 GLU A O 1
ATOM 642 N N . ARG A 1 81 ? -3.529 6.867 17.035 1.00 93.12 81 ARG A N 1
ATOM 643 C CA . ARG A 1 81 ? -3.265 5.870 15.999 1.00 93.12 81 ARG A CA 1
ATOM 644 C C . ARG A 1 81 ? -2.074 5.023 16.395 1.00 93.12 81 ARG A C 1
ATOM 646 O O . ARG A 1 81 ? -0.986 5.542 16.632 1.00 93.12 81 ARG A O 1
ATOM 653 N N . ARG A 1 82 ? -2.265 3.710 16.392 1.00 95.56 82 ARG A N 1
ATOM 654 C CA . ARG A 1 82 ? -1.226 2.730 16.694 1.00 95.56 82 ARG A CA 1
ATOM 655 C C . ARG A 1 82 ? -0.877 1.936 15.447 1.00 95.56 82 ARG A C 1
ATOM 657 O O . ARG A 1 82 ? -1.742 1.313 14.839 1.00 95.56 82 ARG A O 1
ATOM 664 N N . LEU A 1 83 ? 0.402 1.913 15.085 1.00 96.31 83 LEU A N 1
ATOM 665 C CA . LEU A 1 83 ? 0.895 1.054 14.012 1.00 96.31 83 LEU A CA 1
ATOM 666 C C . LEU A 1 83 ? 0.765 -0.414 14.422 1.00 96.31 83 LEU A C 1
ATOM 668 O O . LEU A 1 83 ? 1.419 -0.860 15.361 1.00 96.31 83 LEU A O 1
ATOM 672 N N . LEU A 1 84 ? -0.067 -1.165 13.702 1.00 96.00 84 LEU A N 1
ATOM 673 C CA . LEU A 1 84 ? -0.194 -2.608 13.880 1.00 96.00 84 LEU A CA 1
ATOM 674 C C . LEU A 1 84 ? 0.867 -3.358 13.084 1.00 96.00 84 LEU A C 1
ATOM 676 O O . LEU A 1 84 ? 1.440 -4.333 13.568 1.00 96.00 84 LEU A O 1
ATOM 680 N N . ARG A 1 85 ? 1.084 -2.945 11.830 1.00 96.19 85 ARG A N 1
ATOM 681 C CA . ARG A 1 85 ? 1.940 -3.681 10.899 1.00 96.19 85 ARG A CA 1
ATOM 682 C C . ARG A 1 85 ? 2.460 -2.797 9.774 1.00 96.19 85 ARG A C 1
ATOM 684 O O . ARG A 1 85 ? 1.752 -1.916 9.295 1.00 96.19 85 ARG A O 1
ATOM 691 N N . ARG A 1 86 ? 3.666 -3.118 9.308 1.00 97.44 86 ARG A N 1
ATOM 692 C CA . ARG A 1 86 ? 4.213 -2.670 8.024 1.00 97.44 86 ARG A CA 1
ATOM 693 C C . ARG A 1 86 ? 4.211 -3.828 7.037 1.00 97.44 86 ARG A C 1
ATOM 695 O O . ARG A 1 86 ? 4.617 -4.940 7.375 1.00 97.44 86 ARG A O 1
ATOM 702 N N . VAL A 1 87 ? 3.730 -3.575 5.831 1.00 96.44 87 VAL A N 1
ATOM 703 C CA . VAL A 1 87 ? 3.660 -4.537 4.737 1.00 96.44 87 VAL A CA 1
ATOM 704 C C . VAL A 1 87 ? 4.488 -3.980 3.591 1.00 96.44 87 VAL A C 1
ATOM 706 O O . VAL A 1 87 ? 4.008 -3.155 2.822 1.00 96.44 87 VAL A O 1
ATOM 709 N N . ALA A 1 88 ? 5.732 -4.436 3.467 1.00 94.62 88 ALA A N 1
ATOM 710 C CA . ALA A 1 88 ? 6.533 -4.155 2.281 1.00 94.62 88 ALA A CA 1
ATOM 711 C C . ALA A 1 88 ? 5.942 -4.908 1.082 1.00 94.62 88 ALA A C 1
ATOM 713 O O . ALA A 1 88 ? 5.654 -6.110 1.183 1.00 94.62 88 ALA A O 1
ATOM 714 N N . LEU A 1 89 ? 5.737 -4.225 -0.038 1.00 91.12 89 LEU A N 1
ATOM 715 C CA . LEU A 1 89 ? 5.382 -4.865 -1.299 1.00 91.12 89 LEU A CA 1
ATOM 716 C C . LEU A 1 89 ? 6.669 -5.220 -2.047 1.00 91.12 89 LEU A C 1
ATOM 718 O O . LEU A 1 89 ? 7.618 -4.437 -2.009 1.00 91.12 89 LEU A O 1
ATOM 722 N N . PRO A 1 90 ? 6.742 -6.401 -2.685 1.00 84.94 90 PRO A N 1
ATOM 723 C CA . PRO A 1 90 ? 7.877 -6.738 -3.528 1.00 84.94 90 PRO A CA 1
ATOM 724 C C . PRO A 1 90 ? 8.045 -5.669 -4.603 1.00 84.94 90 PRO A C 1
ATOM 726 O O . PRO A 1 90 ? 7.086 -5.374 -5.316 1.00 84.94 90 PRO A O 1
ATOM 729 N N . THR A 1 91 ? 9.249 -5.113 -4.720 1.00 67.94 91 THR A N 1
ATOM 730 C CA . THR A 1 91 ? 9.604 -4.260 -5.852 1.00 67.94 91 THR A CA 1
ATOM 731 C C . THR A 1 91 ? 9.412 -5.075 -7.131 1.00 67.94 91 THR A C 1
ATOM 733 O O . THR A 1 91 ? 9.883 -6.215 -7.191 1.00 67.94 91 THR A O 1
ATOM 736 N N . PRO A 1 92 ? 8.691 -4.558 -8.130 1.00 65.50 92 PRO A N 1
ATOM 737 C CA . PRO A 1 92 ? 8.537 -5.275 -9.382 1.00 65.50 92 PRO A CA 1
ATOM 738 C C . PRO A 1 92 ? 9.882 -5.330 -10.122 1.00 65.50 92 PRO A C 1
ATOM 740 O O . PRO A 1 92 ? 10.671 -4.391 -10.053 1.00 65.50 92 PRO A O 1
ATOM 743 N N . ASP A 1 93 ? 10.152 -6.428 -10.835 1.00 64.44 93 ASP A N 1
ATOM 744 C CA . ASP A 1 93 ? 11.425 -6.682 -11.546 1.00 64.44 93 ASP A CA 1
ATOM 745 C C . ASP A 1 93 ? 11.623 -5.801 -12.802 1.00 64.44 93 ASP A C 1
ATOM 747 O O . ASP A 1 93 ? 12.421 -6.096 -13.692 1.00 64.44 93 ASP A O 1
ATOM 751 N N . ILE A 1 94 ? 10.908 -4.679 -12.877 1.00 67.69 94 ILE A N 1
ATOM 752 C CA . ILE A 1 94 ? 10.999 -3.687 -13.943 1.00 67.69 94 ILE A CA 1
ATOM 753 C C . ILE A 1 94 ? 11.796 -2.473 -13.465 1.00 67.69 94 ILE A C 1
ATOM 755 O O . ILE A 1 94 ? 11.629 -1.979 -12.351 1.00 67.69 94 ILE A O 1
ATOM 759 N N . ARG A 1 95 ? 12.679 -1.960 -14.328 1.00 75.62 95 ARG A N 1
ATOM 760 C CA . ARG A 1 95 ? 13.429 -0.723 -14.069 1.00 75.62 95 ARG A CA 1
ATOM 761 C C . ARG A 1 95 ? 12.531 0.481 -14.365 1.00 75.62 95 ARG A C 1
ATOM 763 O O . ARG A 1 95 ? 12.499 0.978 -15.493 1.00 75.62 95 ARG A O 1
ATOM 770 N N . GLY A 1 96 ? 11.787 0.923 -13.360 1.00 79.94 96 GLY A N 1
ATOM 771 C CA . GLY A 1 96 ? 10.871 2.053 -13.462 1.00 79.94 96 GLY A CA 1
ATOM 772 C C . GLY A 1 96 ? 10.601 2.717 -12.117 1.00 79.94 96 GLY A C 1
ATOM 773 O O . GLY A 1 96 ? 11.020 2.219 -11.073 1.00 79.94 96 GLY A O 1
ATOM 774 N N . TYR A 1 97 ? 9.896 3.841 -12.172 1.00 86.81 97 TYR A N 1
ATOM 775 C CA . TYR A 1 97 ? 9.521 4.635 -11.007 1.00 86.81 97 TYR A CA 1
ATOM 776 C C . TYR A 1 97 ? 8.012 4.704 -10.886 1.00 86.81 97 TYR A C 1
ATOM 778 O O . TYR A 1 97 ? 7.319 4.916 -11.879 1.00 86.81 97 TYR A O 1
ATOM 786 N N . VAL A 1 98 ? 7.504 4.569 -9.668 1.00 90.00 98 VAL A N 1
ATOM 787 C CA . VAL A 1 98 ? 6.111 4.878 -9.377 1.00 90.00 98 VAL A CA 1
ATOM 788 C C . VAL A 1 98 ? 5.915 6.373 -9.618 1.00 90.00 98 VAL A C 1
ATOM 790 O O . VAL A 1 98 ? 6.600 7.193 -9.013 1.00 90.00 98 VAL A O 1
ATOM 793 N N . GLN A 1 99 ? 4.994 6.720 -10.507 1.00 91.31 99 GLN A N 1
ATOM 794 C CA . GLN A 1 99 ? 4.582 8.093 -10.798 1.00 91.31 99 GLN A CA 1
ATOM 795 C C . GLN A 1 99 ? 3.332 8.480 -10.014 1.00 91.31 99 GLN A C 1
ATOM 797 O O . GLN A 1 99 ? 3.214 9.609 -9.544 1.00 91.31 99 GLN A O 1
ATOM 802 N N . ASP A 1 100 ? 2.416 7.530 -9.830 1.00 93.44 100 ASP A N 1
ATOM 803 C CA . ASP A 1 100 ? 1.218 7.728 -9.025 1.00 93.44 100 ASP A CA 1
ATOM 804 C C . ASP A 1 100 ? 0.799 6.428 -8.331 1.00 93.44 100 ASP A C 1
ATOM 806 O O . ASP A 1 100 ? 1.200 5.321 -8.704 1.00 93.44 100 ASP A O 1
ATOM 810 N N . MET A 1 101 ? -0.028 6.572 -7.300 1.00 94.50 101 MET A N 1
ATOM 811 C CA . MET A 1 101 ? -0.692 5.462 -6.637 1.00 94.50 101 MET A CA 1
ATOM 812 C C . MET A 1 101 ? -2.182 5.744 -6.443 1.00 94.50 101 MET A C 1
ATOM 814 O O . MET A 1 101 ? -2.566 6.805 -5.951 1.00 94.50 101 MET A O 1
ATOM 818 N N . ASP A 1 102 ? -3.033 4.779 -6.760 1.00 95.50 102 ASP A N 1
ATOM 819 C CA . ASP A 1 102 ? -4.466 4.839 -6.484 1.00 95.50 102 ASP A CA 1
ATOM 820 C C . ASP A 1 102 ? -4.803 3.910 -5.321 1.00 95.50 102 ASP A C 1
ATOM 822 O O . ASP A 1 102 ? -4.393 2.749 -5.289 1.00 95.50 102 ASP A O 1
ATOM 826 N N . LEU A 1 103 ? -5.545 4.429 -4.349 1.00 96.44 103 LEU A N 1
ATOM 827 C CA . LEU A 1 103 ? -6.001 3.664 -3.200 1.00 96.44 103 LEU A CA 1
ATOM 828 C C . LEU A 1 103 ? -7.522 3.590 -3.280 1.00 96.44 103 LEU A C 1
ATOM 830 O O . LEU A 1 103 ? -8.192 4.604 -3.475 1.00 96.44 103 LEU A O 1
ATOM 834 N N . ARG A 1 104 ? -8.087 2.403 -3.052 1.00 95.88 104 ARG A N 1
ATOM 835 C CA . ARG A 1 104 ? -9.536 2.199 -2.909 1.00 95.88 104 ARG A CA 1
ATOM 836 C C . ARG A 1 104 ? -9.827 1.188 -1.815 1.00 95.88 104 ARG A C 1
ATOM 838 O O . ARG A 1 104 ? -9.047 0.272 -1.585 1.00 95.88 104 ARG A O 1
ATOM 845 N N . MET A 1 105 ? -10.971 1.316 -1.154 1.00 96.19 105 MET A N 1
ATOM 846 C CA . MET A 1 105 ? -11.459 0.262 -0.265 1.00 96.19 105 MET A CA 1
ATOM 847 C C . MET A 1 105 ? -12.301 -0.730 -1.065 1.00 96.19 105 MET A C 1
ATOM 849 O O . MET A 1 105 ? -13.257 -0.331 -1.727 1.00 96.19 105 MET A O 1
ATOM 853 N N . ILE A 1 106 ? -11.968 -2.019 -0.984 1.00 94.75 106 ILE A N 1
ATOM 854 C CA . ILE A 1 106 ? -12.780 -3.112 -1.533 1.00 94.75 106 ILE A CA 1
ATOM 855 C C . ILE A 1 106 ? -13.165 -4.029 -0.375 1.00 94.75 106 ILE A C 1
ATOM 857 O O . ILE A 1 106 ? -12.361 -4.823 0.123 1.00 94.75 106 ILE A O 1
ATOM 861 N N . GLY A 1 107 ? -14.403 -3.874 0.099 1.00 93.75 107 GLY A N 1
ATOM 862 C CA . GLY A 1 107 ? -14.846 -4.475 1.353 1.00 93.75 107 GLY A CA 1
ATOM 863 C C . GLY A 1 107 ? -13.974 -3.994 2.515 1.00 93.75 107 GLY A C 1
ATOM 864 O O . GLY A 1 107 ? -13.853 -2.797 2.753 1.00 93.75 107 GLY A O 1
ATOM 865 N N . ASN A 1 108 ? -13.332 -4.931 3.213 1.00 95.62 108 ASN A N 1
ATOM 866 C CA . ASN A 1 108 ? -12.451 -4.644 4.348 1.00 95.62 108 ASN A CA 1
ATOM 867 C C . ASN A 1 108 ? -10.955 -4.690 3.990 1.00 95.62 108 ASN A C 1
ATOM 869 O O . ASN A 1 108 ? -10.123 -5.023 4.830 1.00 95.62 108 ASN A O 1
ATOM 873 N N . ARG A 1 109 ? -10.610 -4.467 2.721 1.00 96.50 109 ARG A N 1
ATOM 874 C CA . ARG A 1 109 ? -9.236 -4.541 2.213 1.00 96.50 109 ARG A CA 1
ATOM 875 C C . ARG A 1 109 ? -8.891 -3.264 1.464 1.00 96.50 109 ARG A C 1
ATOM 877 O O . ARG A 1 109 ? -9.753 -2.675 0.811 1.00 96.50 109 ARG A O 1
ATOM 884 N N . LEU A 1 110 ? -7.622 -2.885 1.524 1.00 97.62 110 LEU A N 1
ATOM 885 C CA . LEU A 1 110 ? -7.059 -1.865 0.658 1.00 97.62 110 LEU A CA 1
ATOM 886 C C . LEU A 1 110 ? -6.780 -2.475 -0.714 1.00 97.62 110 LEU A C 1
ATOM 888 O O . LEU A 1 110 ? -6.025 -3.437 -0.819 1.00 97.62 110 LEU A O 1
ATOM 892 N N . PHE A 1 111 ? -7.348 -1.890 -1.755 1.00 97.25 111 PHE A N 1
ATOM 893 C CA . PHE A 1 111 ? -6.840 -1.985 -3.112 1.00 97.25 111 PHE A CA 1
ATOM 894 C C . PHE A 1 111 ? -5.828 -0.862 -3.329 1.00 97.25 111 PHE A C 1
ATOM 896 O O . PHE A 1 111 ? -6.150 0.304 -3.106 1.00 97.25 111 PHE A O 1
ATOM 903 N N . LEU A 1 112 ? -4.618 -1.219 -3.741 1.00 96.56 112 LEU A N 1
ATOM 904 C CA . LEU A 1 112 ? -3.541 -0.292 -4.064 1.00 96.56 112 LEU A CA 1
ATOM 905 C C . LEU A 1 112 ? -3.081 -0.574 -5.490 1.00 96.56 112 LEU A C 1
ATOM 907 O O . LEU A 1 112 ? -2.567 -1.660 -5.753 1.00 96.56 112 LEU A O 1
ATOM 911 N N . ALA A 1 113 ? -3.253 0.391 -6.385 1.00 95.69 113 ALA A N 1
ATOM 912 C CA . ALA A 1 113 ? -2.670 0.369 -7.718 1.00 95.69 113 ALA A CA 1
ATOM 913 C C . ALA A 1 113 ? -1.501 1.353 -7.795 1.00 95.69 113 ALA A C 1
ATOM 915 O O . ALA A 1 113 ? -1.546 2.423 -7.196 1.00 95.69 113 ALA A O 1
ATOM 916 N N . LEU A 1 114 ? -0.461 0.972 -8.524 1.00 94.06 114 LEU A N 1
ATOM 917 C CA . LEU A 1 114 ? 0.764 1.730 -8.725 1.00 94.06 114 LEU A CA 1
ATOM 918 C C . LEU A 1 114 ? 0.967 1.902 -10.224 1.00 94.06 114 LEU A C 1
ATOM 920 O O . LEU A 1 114 ? 0.992 0.907 -10.952 1.00 94.06 114 LEU A O 1
ATOM 924 N N . ASP A 1 115 ? 1.136 3.144 -10.658 1.00 92.81 115 ASP A N 1
ATOM 925 C CA . ASP A 1 115 ? 1.504 3.478 -12.029 1.00 92.81 115 ASP A CA 1
ATOM 926 C C . ASP A 1 115 ? 3.007 3.657 -12.096 1.00 92.81 115 ASP A C 1
ATOM 928 O O . ASP A 1 115 ? 3.557 4.541 -11.444 1.00 92.81 115 ASP A O 1
ATOM 932 N N . ILE A 1 116 ? 3.669 2.794 -12.854 1.00 89.69 116 ILE A N 1
ATOM 933 C CA . ILE A 1 116 ? 5.119 2.677 -12.907 1.00 89.69 116 ILE A CA 1
ATOM 934 C C . ILE A 1 116 ? 5.580 3.087 -14.299 1.00 89.69 116 ILE A C 1
ATOM 936 O O . ILE A 1 116 ? 5.355 2.367 -15.271 1.00 89.69 116 ILE A O 1
ATOM 940 N N . GLU A 1 117 ? 6.245 4.232 -14.396 1.00 88.50 117 GLU A N 1
ATOM 941 C CA . GLU A 1 117 ? 6.874 4.688 -15.630 1.00 88.50 117 GLU A CA 1
ATOM 942 C C . GLU A 1 117 ? 8.211 3.973 -15.839 1.00 88.50 117 GLU A C 1
ATOM 944 O O . GLU A 1 117 ? 9.100 3.980 -14.981 1.00 88.50 117 GLU A O 1
ATOM 949 N N . MET A 1 118 ? 8.368 3.365 -17.008 1.00 85.31 118 MET A N 1
ATOM 950 C CA . MET A 1 118 ? 9.565 2.639 -17.402 1.00 85.31 118 MET A CA 1
ATOM 951 C C . MET A 1 118 ? 10.601 3.577 -18.022 1.00 85.31 118 MET A C 1
ATOM 953 O O . MET A 1 118 ? 10.328 4.274 -18.996 1.00 85.31 118 MET A O 1
ATOM 957 N N . LYS A 1 119 ? 11.841 3.545 -17.517 1.00 76.56 119 LYS A N 1
ATOM 958 C CA . LYS A 1 119 ? 12.914 4.415 -18.034 1.00 76.56 119 LYS A CA 1
ATOM 959 C C . LYS A 1 119 ? 13.474 3.996 -19.390 1.00 76.56 119 LYS A C 1
ATOM 961 O O . LYS A 1 119 ? 13.997 4.841 -20.102 1.00 76.56 119 LYS A O 1
ATOM 966 N N . ALA A 1 120 ? 13.392 2.713 -19.733 1.00 75.50 120 ALA A N 1
ATOM 967 C CA . ALA A 1 120 ? 13.991 2.160 -20.950 1.00 75.50 120 ALA A CA 1
ATOM 968 C C . ALA A 1 120 ? 12.997 2.020 -22.121 1.00 75.50 120 ALA A C 1
ATOM 970 O O . ALA A 1 120 ? 13.302 1.329 -23.086 1.00 75.50 120 ALA A O 1
ATOM 971 N N . MET A 1 121 ? 11.795 2.594 -22.005 1.00 74.38 121 MET A N 1
ATOM 972 C CA . MET A 1 121 ? 10.664 2.304 -22.895 1.00 74.38 121 MET A CA 1
ATOM 973 C C . MET A 1 121 ? 9.819 3.548 -23.210 1.00 74.38 121 MET A C 1
ATOM 975 O O . MET A 1 121 ? 8.604 3.519 -23.045 1.00 74.38 121 MET A O 1
ATOM 979 N N . ASP A 1 122 ? 10.456 4.653 -23.606 1.00 77.56 122 ASP A N 1
ATOM 980 C CA . ASP A 1 122 ? 9.798 5.880 -24.098 1.00 77.56 122 ASP A CA 1
ATOM 981 C C . ASP A 1 122 ? 8.586 6.353 -23.267 1.00 77.56 122 ASP A C 1
ATOM 983 O O . ASP A 1 122 ? 7.537 6.714 -23.797 1.00 77.56 122 ASP A O 1
ATOM 987 N N . GLY A 1 123 ? 8.712 6.334 -21.935 1.00 74.75 123 GLY A N 1
ATOM 988 C CA . GLY A 1 123 ? 7.657 6.801 -21.029 1.00 74.75 123 GLY A CA 1
ATOM 989 C C . GLY A 1 123 ? 6.466 5.846 -20.880 1.00 74.75 123 GLY A C 1
ATOM 990 O O . GLY A 1 123 ? 5.416 6.253 -20.385 1.00 74.75 123 GLY A O 1
ATOM 991 N N . ALA A 1 124 ? 6.599 4.577 -21.281 1.00 84.94 124 ALA A N 1
ATOM 992 C CA . ALA A 1 124 ? 5.573 3.564 -21.059 1.00 84.94 124 ALA A CA 1
ATOM 993 C C . ALA A 1 124 ? 5.232 3.440 -19.566 1.00 84.94 124 ALA A C 1
ATOM 995 O O . ALA A 1 124 ? 6.114 3.259 -18.723 1.00 84.94 124 ALA A O 1
ATOM 996 N N . VAL A 1 125 ? 3.937 3.495 -19.247 1.00 88.19 125 VAL A N 1
ATOM 997 C CA . VAL A 1 125 ? 3.426 3.332 -17.883 1.00 88.19 125 VAL A CA 1
ATOM 998 C C . VAL A 1 125 ? 2.784 1.958 -17.746 1.00 88.19 125 VAL A C 1
ATOM 1000 O O . VAL A 1 125 ? 1.801 1.644 -18.418 1.00 88.19 125 VAL A O 1
ATOM 1003 N N . LEU A 1 126 ? 3.332 1.140 -16.853 1.00 89.12 126 LEU A N 1
ATOM 1004 C CA . LEU A 1 126 ? 2.750 -0.136 -16.457 1.00 89.12 126 LEU A CA 1
ATOM 1005 C C . LEU A 1 126 ? 2.000 0.018 -15.141 1.00 89.12 126 LEU A C 1
ATOM 1007 O O . LEU A 1 126 ? 2.431 0.746 -14.253 1.00 89.12 126 LEU A O 1
ATOM 1011 N N . ARG A 1 127 ? 0.901 -0.719 -14.987 1.00 91.19 127 ARG A N 1
ATOM 1012 C CA . ARG A 1 127 ? 0.128 -0.729 -13.744 1.00 91.19 127 ARG A CA 1
ATOM 1013 C C . ARG A 1 127 ? 0.324 -2.037 -12.990 1.00 91.19 127 ARG A C 1
ATOM 1015 O O . ARG A 1 127 ? 0.072 -3.113 -13.535 1.00 91.19 127 ARG A O 1
ATOM 1022 N N . GLU A 1 128 ? 0.721 -1.930 -11.728 1.00 92.25 128 GLU A N 1
ATOM 1023 C CA . GLU A 1 128 ? 0.716 -3.024 -10.754 1.00 92.25 128 GLU A CA 1
ATOM 1024 C C . GLU A 1 128 ? -0.416 -2.805 -9.745 1.00 92.25 128 GLU A C 1
ATOM 1026 O O . GLU A 1 128 ? -0.689 -1.670 -9.366 1.00 92.25 128 GLU A O 1
ATOM 1031 N N . ALA A 1 129 ? -1.088 -3.866 -9.292 1.00 95.00 129 ALA A N 1
ATOM 1032 C CA . ALA A 1 129 ? -2.167 -3.742 -8.315 1.00 95.00 129 ALA A CA 1
ATOM 1033 C C . ALA A 1 129 ? -2.147 -4.838 -7.248 1.00 95.00 129 ALA A C 1
ATOM 1035 O O . ALA A 1 129 ? -1.897 -6.014 -7.527 1.00 95.00 129 ALA A O 1
ATOM 1036 N N . TRP A 1 130 ? -2.501 -4.450 -6.026 1.00 96.94 130 TRP A N 1
ATOM 1037 C CA . TRP A 1 130 ? -2.503 -5.288 -4.834 1.00 96.94 130 TRP A CA 1
ATOM 1038 C C . TRP A 1 130 ? -3.809 -5.160 -4.057 1.00 96.94 130 TRP A C 1
ATOM 1040 O O . TRP A 1 130 ? -4.382 -4.079 -3.954 1.00 96.94 130 TRP A O 1
ATOM 1050 N N . LEU A 1 131 ? -4.235 -6.260 -3.437 1.00 97.38 131 LEU A N 1
ATOM 1051 C CA . LEU A 1 131 ? -5.215 -6.264 -2.353 1.00 97.38 131 LEU A CA 1
ATOM 1052 C C . LEU A 1 131 ? -4.524 -6.597 -1.036 1.00 97.38 131 LEU A C 1
ATOM 1054 O O . LEU A 1 131 ? -3.825 -7.604 -0.944 1.00 97.38 131 LEU A O 1
ATOM 1058 N N . ILE A 1 132 ? -4.748 -5.779 -0.010 1.00 97.38 132 ILE A N 1
ATOM 1059 C CA . ILE A 1 132 ? -4.072 -5.866 1.286 1.00 97.38 132 ILE A CA 1
ATOM 1060 C C . ILE A 1 132 ? -5.122 -5.864 2.397 1.00 97.38 132 ILE A C 1
ATOM 1062 O O . ILE A 1 132 ? -5.956 -4.963 2.491 1.00 97.38 132 ILE A O 1
ATOM 1066 N N . GLY A 1 133 ? -5.106 -6.903 3.228 1.00 97.12 133 GLY A N 1
ATOM 1067 C CA . GLY A 1 133 ? -5.988 -7.029 4.384 1.00 97.12 133 GLY A CA 1
ATOM 1068 C C . GLY A 1 133 ? -5.437 -6.343 5.639 1.00 97.12 133 GLY A C 1
ATOM 1069 O O . GLY A 1 133 ? -4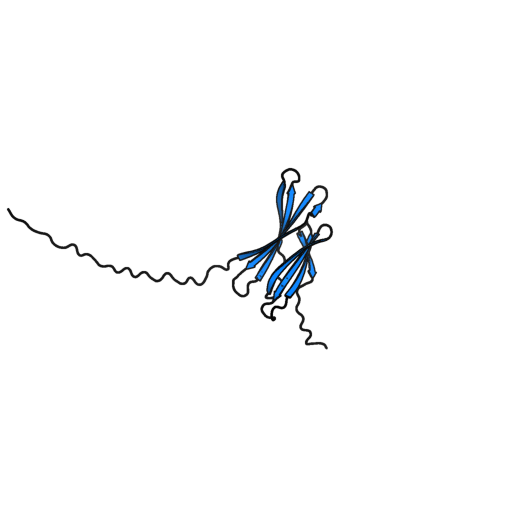.231 -6.121 5.743 1.00 97.12 133 GLY A O 1
ATOM 1070 N N . PRO A 1 134 ? -6.296 -6.061 6.636 1.00 95.75 134 PRO A N 1
ATOM 1071 C CA . PRO A 1 134 ? -5.891 -5.515 7.938 1.00 95.75 134 PRO A CA 1
ATOM 1072 C C . PRO A 1 134 ? -5.015 -6.484 8.752 1.00 95.75 134 PRO A C 1
ATOM 1074 O O . PRO A 1 134 ? -4.318 -6.078 9.676 1.00 95.75 134 PRO A O 1
ATOM 1077 N N . ASP A 1 135 ? -5.007 -7.770 8.399 1.00 95.31 135 ASP A N 1
ATOM 1078 C CA . ASP A 1 135 ? -4.095 -8.773 8.954 1.00 95.31 135 ASP A CA 1
ATOM 1079 C C . ASP A 1 135 ? -2.676 -8.698 8.354 1.00 95.31 135 ASP A C 1
ATOM 1081 O O . ASP A 1 135 ? -1.740 -9.290 8.897 1.00 95.31 135 ASP A O 1
ATOM 1085 N N . GLY A 1 136 ? -2.497 -7.943 7.266 1.00 94.94 136 GLY A N 1
ATOM 1086 C CA . GLY A 1 136 ? -1.249 -7.817 6.520 1.00 94.94 136 GLY A CA 1
ATOM 1087 C C . GLY A 1 136 ? -1.084 -8.801 5.371 1.00 94.94 136 GLY A C 1
ATOM 1088 O O . GLY A 1 136 ? -0.056 -8.757 4.691 1.00 94.94 136 GLY A O 1
ATOM 1089 N N . ARG A 1 137 ? -2.057 -9.689 5.131 1.00 96.44 137 ARG A N 1
ATOM 1090 C CA . ARG A 1 137 ? -2.017 -10.564 3.957 1.00 96.44 137 ARG A CA 1
ATOM 1091 C C . ARG A 1 137 ? -2.193 -9.718 2.703 1.00 96.44 137 ARG A C 1
ATOM 1093 O O . ARG A 1 137 ? -3.087 -8.876 2.635 1.00 96.44 137 ARG A O 1
ATOM 1100 N N . LYS A 1 138 ? -1.341 -9.964 1.710 1.00 95.19 138 LYS A N 1
ATOM 1101 C CA . LYS A 1 138 ? -1.337 -9.261 0.427 1.00 95.19 138 LYS A CA 1
ATOM 1102 C C . LYS A 1 138 ? -1.494 -10.248 -0.720 1.00 95.19 138 LYS A C 1
ATOM 1104 O O . LYS A 1 138 ? -0.908 -11.327 -0.692 1.00 95.19 138 LYS A O 1
ATOM 1109 N N . VAL A 1 139 ? -2.273 -9.861 -1.718 1.00 95.94 139 VAL A N 1
ATOM 1110 C CA . VAL A 1 139 ? -2.485 -10.615 -2.953 1.00 95.94 139 VAL A CA 1
ATOM 1111 C C . VAL A 1 139 ? -2.194 -9.678 -4.111 1.00 95.94 139 VAL A C 1
ATOM 1113 O O . VAL A 1 139 ? -2.771 -8.592 -4.176 1.00 95.94 139 VAL A O 1
ATOM 1116 N N . ARG A 1 140 ? -1.298 -10.084 -5.012 1.00 94.38 140 ARG A N 1
ATOM 1117 C CA . ARG A 1 140 ? -1.073 -9.361 -6.263 1.00 94.38 140 ARG A CA 1
ATOM 1118 C C . ARG A 1 140 ? -2.241 -9.664 -7.195 1.00 94.38 140 ARG A C 1
ATOM 1120 O O . ARG A 1 140 ? -2.522 -10.828 -7.462 1.00 94.38 140 ARG A O 1
ATOM 1127 N N . ILE A 1 141 ? -2.938 -8.624 -7.630 1.00 94.50 141 ILE A N 1
ATOM 1128 C CA . ILE A 1 141 ? -4.112 -8.720 -8.509 1.00 94.50 141 ILE A CA 1
ATOM 1129 C C . ILE A 1 141 ? -3.707 -8.521 -9.959 1.00 94.50 141 ILE A C 1
ATOM 1131 O O . ILE A 1 141 ? -4.201 -9.209 -10.844 1.00 94.50 141 ILE A O 1
ATOM 1135 N N . GLN A 1 142 ? -2.777 -7.602 -10.182 1.00 91.00 142 GLN A N 1
ATOM 1136 C CA . GLN A 1 142 ? -2.213 -7.330 -11.487 1.00 91.00 142 GLN A CA 1
ATOM 1137 C C . GLN A 1 142 ? -0.716 -7.152 -11.320 1.00 91.00 142 GLN A C 1
ATOM 1139 O O . GLN A 1 142 ? -0.280 -6.441 -10.419 1.00 91.00 142 GLN A O 1
ATOM 1144 N N . GLU A 1 143 ? 0.056 -7.807 -12.173 1.00 88.31 143 GLU A N 1
ATOM 1145 C CA . GLU A 1 143 ? 1.499 -7.632 -12.232 1.00 88.31 143 GLU A CA 1
ATOM 1146 C C . GLU A 1 143 ? 1.845 -6.653 -13.348 1.00 88.31 143 GLU A C 1
ATOM 1148 O O . GLU A 1 143 ? 1.308 -6.761 -14.453 1.00 88.31 143 GLU A O 1
ATOM 1153 N N . ALA A 1 144 ? 2.758 -5.725 -13.069 1.00 83.06 144 ALA A N 1
ATOM 1154 C CA . ALA A 1 144 ? 3.337 -4.891 -14.108 1.00 83.06 144 ALA A CA 1
ATOM 1155 C C . ALA A 1 144 ? 4.288 -5.744 -14.965 1.00 83.06 144 ALA A C 1
ATOM 1157 O O . ALA A 1 144 ? 5.461 -5.914 -14.639 1.00 83.06 144 ALA A O 1
ATOM 1158 N N . ARG A 1 145 ? 3.764 -6.317 -16.053 1.00 76.50 145 ARG A N 1
ATOM 1159 C CA . ARG A 1 145 ? 4.543 -7.072 -17.042 1.00 76.50 145 ARG A CA 1
ATOM 1160 C C . ARG A 1 145 ? 4.554 -6.347 -18.377 1.00 76.50 145 ARG A C 1
ATOM 1162 O O . ARG A 1 145 ? 3.501 -5.979 -18.888 1.00 76.50 145 ARG A O 1
ATOM 1169 N N . TYR A 1 146 ? 5.740 -6.232 -18.962 1.00 68.06 146 TYR A N 1
ATOM 1170 C CA . TYR A 1 146 ? 5.891 -5.959 -20.382 1.00 68.06 146 TYR A CA 1
ATOM 1171 C C . TYR A 1 146 ? 6.001 -7.289 -21.129 1.00 68.06 146 TYR A C 1
ATOM 1173 O O . TYR A 1 146 ? 6.789 -8.156 -20.748 1.00 68.06 146 TYR A O 1
ATOM 1181 N N . ARG A 1 147 ? 5.204 -7.458 -22.182 1.00 61.56 147 ARG A N 1
ATOM 1182 C CA . ARG A 1 147 ? 5.380 -8.534 -23.156 1.00 61.56 147 ARG A CA 1
ATOM 1183 C C . ARG A 1 147 ? 5.465 -7.877 -24.519 1.00 61.56 147 ARG A C 1
ATOM 1185 O O . ARG A 1 147 ? 4.504 -7.236 -24.934 1.00 61.56 147 ARG A O 1
ATOM 1192 N N . ASP A 1 148 ? 6.606 -8.026 -25.176 1.00 57.75 148 ASP A N 1
ATOM 1193 C CA . ASP A 1 148 ? 6.742 -7.619 -26.565 1.00 57.75 148 ASP A CA 1
ATOM 1194 C C . ASP A 1 148 ? 5.789 -8.476 -27.414 1.00 57.75 148 ASP A C 1
ATOM 1196 O O . ASP A 1 148 ? 5.806 -9.706 -27.327 1.00 57.75 148 ASP A O 1
ATOM 1200 N N . LEU A 1 149 ? 4.896 -7.830 -28.163 1.00 57.06 149 LEU A N 1
ATOM 1201 C CA . LEU A 1 149 ? 3.950 -8.504 -29.057 1.00 57.06 149 LEU A CA 1
ATOM 1202 C C . LEU A 1 149 ? 4.591 -8.851 -30.416 1.00 57.06 149 LEU A C 1
ATOM 1204 O O . LEU A 1 149 ? 3.901 -9.378 -31.284 1.00 57.06 149 LEU A O 1
ATOM 1208 N N . GLY A 1 150 ? 5.889 -8.573 -30.601 1.00 49.94 150 GLY A N 1
ATOM 1209 C CA . GLY A 1 150 ? 6.650 -8.820 -31.830 1.00 49.94 150 GLY A CA 1
ATOM 1210 C C . GLY A 1 150 ? 6.945 -10.287 -32.169 1.00 49.94 150 GLY A C 1
ATOM 1211 O O . GLY A 1 150 ? 7.427 -10.557 -33.263 1.00 49.94 150 GLY A O 1
ATOM 1212 N N . GLU A 1 151 ? 6.614 -11.236 -31.293 1.00 44.28 151 GLU A N 1
ATOM 1213 C CA . GLU A 1 151 ? 6.651 -12.673 -31.593 1.00 44.28 151 GLU A CA 1
ATOM 1214 C C . GLU A 1 151 ? 5.256 -13.274 -31.382 1.00 44.28 151 GLU A C 1
ATOM 1216 O O . GLU A 1 151 ? 4.947 -13.900 -30.364 1.00 44.28 151 GLU A O 1
ATOM 1221 N N . LEU A 1 152 ? 4.375 -13.034 -32.353 1.00 45.88 152 LEU A N 1
ATOM 1222 C CA . LEU A 1 152 ? 3.249 -13.934 -32.584 1.00 45.88 152 LEU A CA 1
ATOM 1223 C C . LEU A 1 152 ? 3.799 -15.200 -33.274 1.00 45.88 152 LEU A C 1
ATOM 1225 O O . LEU A 1 152 ? 4.667 -15.059 -34.137 1.00 45.88 152 LEU A O 1
ATOM 1229 N N . PRO A 1 153 ? 3.350 -16.407 -32.881 1.00 52.75 153 PRO A N 1
ATOM 1230 C CA . PRO A 1 153 ? 3.751 -17.651 -33.539 1.00 52.75 153 PRO A CA 1
ATOM 1231 C C . PRO A 1 153 ? 3.348 -17.695 -35.018 1.00 52.75 153 PRO A C 1
ATOM 1233 O O . PRO A 1 153 ? 2.326 -17.062 -35.379 1.00 52.75 153 PRO A O 1
#

Foldseek 3Di:
DDDDDDDDDDDDPDPPPDDPPDPPPPDDFDWDFDDKDKDDWADDPPKIWIKMKTWIWTGDPLTFIKIKIWQWIADPPPRDIDTPDIATDDGAPASWDFPDWDWDDDHRWIKIKTWTFHPVPPRDTFIWIWTAHSVGDIDTPDHRDDDDPVDDD